Protein AF-A0A8T3B1R6-F1 (afdb_monomer)

Sequence (107 aa):
MAEWFVGPIMEKIISACSDYLEEQVGWPTGMKEELERLRKNLPKIQAVVSFASQEKFSNQNTALNRWIWQLRDAIDEADDLLDELEYIKLKQQLPKNTEETKVCSAT

Radius of gyration: 21.42 Å; Cα contacts (8 Å, |Δi|>4): 34; chains: 1; bounding box: 53×50×56 Å

Structure (mmCIF, N/CA/C/O backbone):
data_AF-A0A8T3B1R6-F1
#
_entry.id   AF-A0A8T3B1R6-F1
#
loop_
_atom_site.group_PDB
_atom_site.id
_atom_site.type_symbol
_atom_site.label_atom_id
_atom_site.label_alt_id
_atom_site.label_comp_id
_atom_site.label_asym_id
_atom_site.label_entity_id
_atom_site.label_seq_id
_atom_site.pdbx_PDB_ins_code
_atom_site.Cartn_x
_atom_site.Cartn_y
_atom_site.Cartn_z
_atom_site.occupancy
_atom_site.B_iso_or_equiv
_atom_site.auth_seq_id
_atom_site.auth_comp_id
_atom_site.auth_asym_id
_atom_site.auth_atom_id
_atom_site.pdbx_PDB_model_num
ATOM 1 N N . MET A 1 1 ? 15.810 7.094 -5.019 1.00 48.03 1 MET A N 1
ATOM 2 C CA . MET A 1 1 ? 15.584 7.772 -3.716 1.00 48.03 1 MET A CA 1
ATOM 3 C C . MET A 1 1 ? 14.130 7.629 -3.211 1.00 48.03 1 MET A C 1
ATOM 5 O O . MET A 1 1 ? 13.695 8.453 -2.423 1.00 48.03 1 MET A O 1
ATOM 9 N N . ALA A 1 2 ? 13.373 6.594 -3.610 1.00 50.84 2 ALA A N 1
ATOM 10 C CA . ALA A 1 2 ? 11.946 6.455 -3.259 1.00 50.84 2 ALA A CA 1
ATOM 11 C C . ALA A 1 2 ? 11.510 4.990 -3.013 1.00 50.84 2 ALA A C 1
ATOM 13 O O . ALA A 1 2 ? 10.330 4.674 -3.067 1.00 50.84 2 ALA A O 1
ATOM 14 N N . GLU A 1 3 ? 12.456 4.084 -2.754 1.00 53.56 3 GLU A N 1
ATOM 15 C CA . GLU A 1 3 ? 12.186 2.637 -2.674 1.00 53.56 3 GLU A CA 1
ATOM 16 C C . GLU A 1 3 ? 11.712 2.156 -1.299 1.00 53.56 3 GLU A C 1
ATOM 18 O O . GLU A 1 3 ? 11.049 1.129 -1.212 1.00 53.56 3 GLU A O 1
ATOM 23 N N . TRP A 1 4 ? 12.045 2.866 -0.218 1.00 64.19 4 TRP A N 1
ATOM 24 C CA . TRP A 1 4 ? 11.905 2.300 1.129 1.00 64.19 4 TRP A CA 1
ATOM 25 C C . TRP A 1 4 ? 10.503 2.443 1.742 1.00 64.19 4 TRP A C 1
ATOM 27 O O . TRP A 1 4 ? 10.181 1.705 2.667 1.00 64.19 4 TRP A O 1
ATOM 37 N N . PHE A 1 5 ? 9.671 3.364 1.240 1.00 67.62 5 PHE A N 1
ATOM 38 C CA . PHE A 1 5 ? 8.432 3.753 1.927 1.00 67.62 5 PHE A CA 1
ATOM 39 C C . PHE A 1 5 ? 7.186 2.987 1.448 1.00 67.62 5 PHE A C 1
ATOM 41 O O . PHE A 1 5 ? 6.298 2.714 2.251 1.00 67.62 5 PHE A O 1
ATOM 48 N N . VAL A 1 6 ? 7.131 2.577 0.171 1.00 77.00 6 VAL A N 1
ATOM 49 C CA . VAL A 1 6 ? 5.923 1.969 -0.425 1.00 77.00 6 VAL A CA 1
ATOM 50 C C . VAL A 1 6 ? 5.530 0.665 0.266 1.00 77.00 6 VAL A C 1
ATOM 52 O O . VAL A 1 6 ? 4.352 0.449 0.517 1.00 77.00 6 VAL A O 1
ATOM 55 N N . GLY A 1 7 ? 6.494 -0.205 0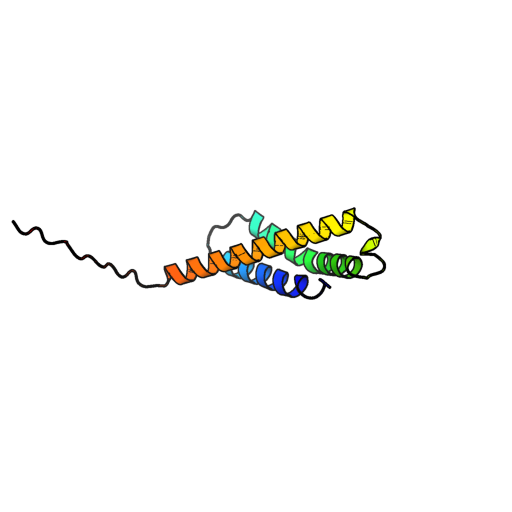.582 1.00 83.75 7 GLY A N 1
ATOM 56 C CA . GLY A 1 7 ? 6.205 -1.484 1.238 1.00 83.75 7 GLY A CA 1
ATOM 57 C C . GLY A 1 7 ? 5.572 -1.300 2.622 1.00 83.75 7 GLY A C 1
ATOM 58 O O . GLY A 1 7 ? 4.414 -1.672 2.793 1.00 83.75 7 GLY A O 1
ATOM 59 N N . PRO A 1 8 ? 6.286 -0.681 3.580 1.00 88.50 8 PRO A N 1
ATOM 60 C CA . PRO A 1 8 ? 5.784 -0.502 4.940 1.00 88.50 8 PRO A CA 1
ATOM 61 C C . PRO A 1 8 ? 4.466 0.279 5.030 1.00 88.50 8 PRO A C 1
ATOM 63 O O . PRO A 1 8 ? 3.588 -0.105 5.799 1.00 88.50 8 PRO A O 1
ATOM 66 N N . ILE A 1 9 ? 4.292 1.346 4.239 1.00 87.75 9 ILE A N 1
ATOM 67 C CA . ILE A 1 9 ? 3.074 2.173 4.308 1.00 87.75 9 ILE A CA 1
ATOM 68 C C . ILE A 1 9 ? 1.876 1.436 3.705 1.00 87.75 9 ILE A C 1
ATOM 70 O O . ILE A 1 9 ? 0.806 1.410 4.305 1.00 87.75 9 ILE A O 1
ATOM 74 N N . MET A 1 10 ? 2.048 0.749 2.573 1.00 90.56 10 MET A N 1
ATOM 75 C CA . MET A 1 10 ? 0.969 -0.070 2.008 1.00 90.56 10 MET A CA 1
ATOM 76 C C . MET A 1 10 ? 0.560 -1.206 2.950 1.00 90.56 10 MET A C 1
ATOM 78 O O . MET A 1 10 ? -0.621 -1.533 3.037 1.00 90.56 10 MET A O 1
ATOM 82 N N . GLU A 1 11 ? 1.511 -1.806 3.670 1.00 91.50 11 GLU A N 1
ATOM 83 C CA . GLU A 1 11 ? 1.209 -2.811 4.693 1.00 91.50 11 GLU A CA 1
ATOM 84 C C . GLU A 1 11 ? 0.434 -2.213 5.876 1.00 91.50 11 GLU A C 1
ATOM 86 O O . GLU A 1 11 ? -0.558 -2.816 6.293 1.00 91.50 11 GLU A O 1
ATOM 91 N N . LYS A 1 12 ? 0.816 -1.017 6.361 1.00 91.06 12 LYS A N 1
ATOM 92 C CA . LYS A 1 12 ? 0.062 -0.258 7.381 1.00 91.06 12 LYS A CA 1
ATOM 93 C C . LYS A 1 12 ? -1.383 -0.037 6.927 1.00 91.06 12 LYS A C 1
ATOM 95 O O . LYS A 1 12 ? -2.304 -0.412 7.649 1.00 91.06 12 LYS A O 1
ATOM 100 N N . ILE A 1 13 ? -1.577 0.498 5.718 1.00 90.69 13 ILE A N 1
ATOM 101 C CA . ILE A 1 13 ? -2.903 0.765 5.140 1.00 90.69 13 ILE A CA 1
ATOM 102 C C . ILE A 1 13 ? -3.719 -0.528 5.051 1.00 90.69 13 ILE A C 1
ATOM 104 O O . ILE A 1 13 ? -4.857 -0.575 5.514 1.00 90.69 13 ILE A O 1
ATOM 108 N N . ILE A 1 14 ? -3.142 -1.606 4.506 1.00 92.25 14 ILE A N 1
ATOM 109 C CA . ILE A 1 14 ? -3.855 -2.882 4.362 1.00 92.25 14 ILE A CA 1
ATOM 110 C C . ILE A 1 14 ? -4.272 -3.440 5.724 1.00 92.25 14 ILE A C 1
ATOM 112 O O . ILE A 1 14 ? -5.402 -3.913 5.865 1.00 92.25 14 ILE A O 1
ATOM 116 N N . SER A 1 15 ? -3.376 -3.399 6.713 1.00 91.19 15 SER A N 1
ATOM 117 C CA . SER A 1 15 ? -3.667 -3.884 8.063 1.00 91.19 15 SER A CA 1
ATOM 118 C C . SER A 1 15 ? -4.797 -3.081 8.690 1.00 91.19 15 SER A C 1
ATOM 120 O O . SER A 1 15 ? -5.802 -3.656 9.090 1.00 91.19 15 SER A O 1
ATOM 122 N N . ALA A 1 16 ? -4.687 -1.755 8.689 1.00 88.31 16 ALA A N 1
ATOM 123 C CA . ALA A 1 16 ? -5.669 -0.910 9.342 1.00 88.31 16 ALA A CA 1
ATOM 124 C C . ALA A 1 16 ? -7.046 -0.965 8.664 1.00 88.31 16 ALA A C 1
ATOM 126 O O . ALA A 1 16 ? -8.072 -1.006 9.342 1.00 88.31 16 ALA A O 1
ATOM 127 N N . CYS A 1 17 ? -7.094 -1.042 7.329 1.00 87.06 17 CYS A N 1
ATOM 128 C CA . CYS A 1 17 ? -8.346 -1.289 6.618 1.00 87.06 17 CYS A CA 1
ATOM 129 C C . CYS A 1 17 ? -8.932 -2.667 6.956 1.00 87.06 17 CYS A C 1
ATOM 131 O O . CYS A 1 17 ? -10.151 -2.786 7.056 1.00 87.06 17 CYS A O 1
ATOM 133 N N . SER A 1 18 ? -8.098 -3.698 7.139 1.00 88.25 18 SER A N 1
ATOM 134 C CA . SER A 1 18 ? -8.565 -5.032 7.547 1.00 88.25 18 SER A CA 1
ATOM 135 C C . SER A 1 18 ? -9.201 -4.973 8.935 1.00 88.25 18 SER A C 1
ATOM 137 O O . SER A 1 18 ? -10.349 -5.385 9.088 1.00 88.25 18 SER A O 1
ATOM 139 N N . ASP A 1 19 ? -8.508 -4.371 9.903 1.00 85.94 19 ASP A N 1
ATOM 140 C CA . ASP A 1 19 ? -8.986 -4.217 11.281 1.00 85.94 19 ASP A CA 1
ATOM 141 C C . ASP A 1 19 ? -10.312 -3.442 11.318 1.00 85.94 19 ASP A C 1
ATOM 143 O O . ASP A 1 19 ? -11.285 -3.857 11.950 1.00 85.94 19 ASP A O 1
ATOM 147 N N . TYR A 1 20 ? -10.400 -2.348 10.557 1.00 80.31 20 TYR A N 1
ATOM 148 C CA . TYR A 1 20 ? -11.618 -1.547 10.460 1.00 80.31 20 TYR A CA 1
ATOM 149 C C . TYR A 1 20 ? -12.798 -2.325 9.846 1.00 80.31 20 TYR A C 1
ATOM 151 O O . TYR A 1 20 ? -13.939 -2.195 10.296 1.00 80.31 20 TYR A O 1
ATOM 159 N N . LEU A 1 21 ? -12.540 -3.156 8.830 1.00 83.00 21 LEU A N 1
ATOM 160 C CA . LEU A 1 21 ? -13.552 -4.006 8.189 1.00 83.00 21 LEU A CA 1
ATOM 161 C C . LEU A 1 21 ? -14.016 -5.173 9.068 1.00 83.00 21 LEU A C 1
ATOM 163 O O . LEU A 1 21 ? -15.114 -5.696 8.845 1.00 83.00 21 LEU A O 1
ATOM 167 N N . GLU A 1 22 ? -13.186 -5.616 10.010 1.00 80.19 22 GLU A N 1
ATOM 168 C CA . GLU A 1 22 ? -13.539 -6.632 11.003 1.00 80.19 22 GLU A CA 1
ATOM 169 C C . GLU A 1 22 ? -14.367 -6.039 12.150 1.00 80.19 22 GLU A C 1
ATOM 171 O O . GLU A 1 22 ? -15.333 -6.664 12.591 1.00 80.19 22 GLU A O 1
ATOM 176 N N . GLU A 1 23 ? -14.050 -4.818 12.587 1.00 75.62 23 GLU A N 1
ATOM 177 C CA . GLU A 1 23 ? -14.765 -4.126 13.667 1.00 75.62 23 GLU A CA 1
ATOM 178 C C . GLU A 1 23 ? -16.179 -3.659 13.271 1.00 75.62 23 GLU A C 1
ATOM 180 O O . GLU A 1 23 ? -17.053 -3.546 14.134 1.00 75.62 23 GLU A O 1
ATOM 185 N N . GLN A 1 24 ? -16.434 -3.386 11.985 1.00 66.88 24 GLN A N 1
ATOM 186 C CA . GLN A 1 24 ? -17.694 -2.794 11.522 1.00 66.88 24 GLN A CA 1
ATOM 187 C C . GLN A 1 24 ? -18.613 -3.805 10.820 1.00 66.88 24 GLN A C 1
ATOM 189 O O . GLN A 1 24 ? -18.370 -4.259 9.698 1.00 66.88 24 GLN A O 1
ATOM 194 N N . VAL A 1 25 ? -19.752 -4.107 11.449 1.00 57.06 25 VAL A N 1
ATOM 195 C CA . VAL A 1 25 ? -20.816 -4.928 10.850 1.00 57.06 25 VAL A CA 1
ATOM 196 C C . VAL A 1 25 ? -21.544 -4.108 9.777 1.00 57.06 25 VAL A C 1
ATOM 198 O O . VAL A 1 25 ? -22.253 -3.160 10.101 1.00 57.06 25 VAL A O 1
ATOM 201 N N . GLY A 1 26 ? -21.413 -4.488 8.500 1.00 66.38 26 GLY A N 1
ATOM 202 C CA . GLY A 1 26 ? -22.260 -3.954 7.418 1.00 66.38 26 GLY A CA 1
ATOM 203 C C . GLY A 1 26 ? -21.550 -3.272 6.247 1.00 66.38 26 GLY A C 1
ATOM 204 O O . GLY A 1 26 ? -22.217 -2.638 5.432 1.00 66.38 26 GLY A O 1
ATOM 205 N N . TRP A 1 27 ? -20.228 -3.394 6.125 1.00 70.06 27 TRP A N 1
ATOM 206 C CA . TRP A 1 27 ? -19.518 -2.841 4.970 1.00 70.06 27 TRP A CA 1
ATOM 207 C C . TRP A 1 27 ? -19.835 -3.563 3.647 1.00 70.06 27 TRP A C 1
ATOM 209 O O . TRP A 1 27 ? -20.067 -4.778 3.657 1.00 70.06 27 TRP A O 1
ATOM 219 N N . PRO A 1 28 ? -19.810 -2.855 2.497 1.00 78.38 28 PRO A N 1
ATOM 220 C CA . PRO A 1 28 ? -20.049 -3.473 1.198 1.00 78.38 28 PRO A CA 1
ATOM 221 C C . PRO A 1 28 ? -19.017 -4.568 0.909 1.00 78.38 28 PRO A C 1
ATOM 223 O O . PRO A 1 28 ? -17.813 -4.326 0.998 1.00 78.38 28 PRO A O 1
ATOM 226 N N . THR A 1 29 ? -19.473 -5.754 0.491 1.00 79.69 29 THR A N 1
ATOM 227 C CA . THR A 1 29 ? -18.603 -6.884 0.103 1.00 79.69 29 THR A CA 1
ATOM 228 C C . THR A 1 29 ? -17.510 -6.469 -0.884 1.00 79.69 29 THR A C 1
ATOM 230 O O . THR A 1 29 ? -16.370 -6.907 -0.752 1.00 79.69 29 THR A O 1
ATOM 233 N N . GLY A 1 30 ? -17.824 -5.548 -1.803 1.00 85.56 30 GLY A N 1
ATOM 234 C CA . GLY A 1 30 ? -16.865 -5.040 -2.783 1.00 85.56 30 GLY A CA 1
ATOM 235 C C . GLY A 1 30 ? -15.613 -4.419 -2.160 1.00 85.56 30 GLY A C 1
ATOM 236 O O . GLY A 1 30 ? -14.529 -4.564 -2.703 1.00 85.56 30 GLY A O 1
ATOM 237 N N . MET A 1 31 ? -15.701 -3.800 -0.982 1.00 84.38 31 MET A N 1
ATOM 238 C CA . MET A 1 31 ? -14.528 -3.175 -0.358 1.00 84.38 31 MET A CA 1
ATOM 239 C C . MET A 1 31 ? -13.584 -4.210 0.270 1.00 84.38 31 MET A C 1
ATOM 241 O O . MET A 1 31 ? -12.368 -4.034 0.225 1.00 84.38 31 MET A O 1
ATOM 245 N N . LYS A 1 32 ? -14.118 -5.338 0.762 1.00 85.19 32 LYS A N 1
ATOM 246 C CA . LYS A 1 32 ? -13.303 -6.494 1.178 1.00 85.19 32 LYS A CA 1
ATOM 247 C C . LYS A 1 32 ? -12.579 -7.113 -0.017 1.00 85.19 32 LYS A C 1
ATOM 249 O O . LYS A 1 32 ? -11.397 -7.430 0.068 1.00 85.19 32 LYS A O 1
ATOM 254 N N . GLU A 1 33 ? -13.275 -7.254 -1.143 1.00 90.62 33 GLU A N 1
ATOM 255 C CA . GLU A 1 33 ? -12.690 -7.772 -2.384 1.00 90.62 33 GLU A CA 1
ATOM 256 C C . GLU A 1 33 ? -11.572 -6.867 -2.916 1.00 90.62 33 GLU A C 1
ATOM 258 O O . GLU A 1 33 ? -10.522 -7.363 -3.331 1.00 90.62 33 GLU A O 1
ATOM 263 N N . GLU A 1 34 ? -11.768 -5.548 -2.862 1.00 91.81 34 GLU A N 1
ATOM 264 C CA . GLU A 1 34 ? -10.762 -4.565 -3.265 1.00 91.81 34 GLU A CA 1
ATOM 265 C C . GLU A 1 34 ? -9.521 -4.592 -2.367 1.00 91.81 34 GLU A C 1
ATOM 267 O O . GLU A 1 34 ? -8.397 -4.602 -2.876 1.00 91.81 34 GLU A O 1
ATOM 272 N N . LEU A 1 35 ? -9.702 -4.701 -1.048 1.00 91.00 35 LEU A N 1
ATOM 273 C CA . LEU A 1 35 ? -8.589 -4.829 -0.108 1.00 91.00 35 LEU A CA 1
ATOM 274 C C . LEU A 1 35 ? -7.778 -6.113 -0.351 1.00 91.00 35 LEU A C 1
ATOM 276 O O . LEU A 1 35 ? -6.548 -6.085 -0.421 1.00 91.00 35 LEU A O 1
ATOM 280 N N . GLU A 1 36 ? -8.458 -7.236 -0.576 1.00 91.88 36 GLU A N 1
ATOM 281 C CA . GLU A 1 36 ? -7.809 -8.501 -0.930 1.00 91.88 36 GLU A CA 1
ATOM 282 C C . GLU A 1 36 ? -7.089 -8.431 -2.281 1.00 91.88 36 GLU A C 1
ATOM 284 O O . GLU A 1 36 ? -6.008 -9.002 -2.468 1.00 91.88 36 GLU A O 1
ATOM 289 N N . ARG A 1 37 ? -7.659 -7.707 -3.248 1.00 94.94 37 ARG A N 1
ATOM 290 C CA . ARG A 1 37 ? -7.018 -7.458 -4.540 1.00 94.94 37 ARG A CA 1
ATOM 291 C C . ARG A 1 37 ? -5.752 -6.623 -4.376 1.00 94.94 37 ARG A C 1
ATOM 293 O O . ARG A 1 37 ? -4.751 -6.932 -5.029 1.00 94.94 37 ARG A O 1
ATOM 300 N N . LEU A 1 38 ? -5.770 -5.609 -3.514 1.00 93.00 38 LEU A N 1
ATOM 301 C CA . LEU A 1 38 ? -4.596 -4.802 -3.189 1.00 93.00 38 LEU A CA 1
ATOM 302 C C . LEU A 1 38 ? -3.504 -5.669 -2.551 1.00 93.00 38 LEU A C 1
ATOM 304 O O . LEU A 1 38 ? -2.378 -5.696 -3.050 1.00 93.00 38 LEU A O 1
ATOM 308 N N . ARG A 1 39 ? -3.860 -6.477 -1.545 1.00 93.44 39 ARG A N 1
ATOM 309 C CA . ARG A 1 39 ? -2.944 -7.403 -0.860 1.00 93.44 39 ARG A CA 1
ATOM 310 C C . ARG A 1 39 ? -2.267 -8.382 -1.817 1.00 93.44 39 ARG A C 1
ATOM 312 O O . ARG A 1 39 ? -1.052 -8.556 -1.774 1.00 93.44 39 ARG A O 1
ATOM 319 N N . LYS A 1 40 ? -3.027 -8.977 -2.742 1.00 95.50 40 LYS A N 1
ATOM 320 C CA . LYS A 1 40 ? -2.492 -9.898 -3.766 1.00 95.50 40 LYS A CA 1
ATOM 321 C C . LYS A 1 40 ? -1.558 -9.215 -4.763 1.00 95.50 40 LYS A C 1
ATOM 323 O O . LYS A 1 40 ? -0.675 -9.867 -5.320 1.00 95.50 40 LYS A O 1
ATOM 328 N N . ASN A 1 41 ? -1.771 -7.931 -5.039 1.00 94.50 41 ASN A N 1
ATOM 329 C CA . ASN A 1 41 ? -0.972 -7.182 -6.005 1.00 94.50 41 ASN A CA 1
ATOM 330 C C . ASN A 1 41 ? 0.201 -6.426 -5.372 1.00 94.50 41 ASN A C 1
ATOM 332 O O . ASN A 1 41 ? 1.093 -6.021 -6.116 1.00 94.50 41 ASN A O 1
ATOM 336 N N . LEU A 1 42 ? 0.265 -6.304 -4.044 1.00 92.38 42 LEU A N 1
ATOM 337 C CA . LEU A 1 42 ? 1.353 -5.623 -3.343 1.00 92.38 42 LEU A CA 1
ATOM 338 C C . LEU A 1 42 ? 2.756 -6.111 -3.764 1.00 92.38 42 LEU A C 1
ATOM 340 O O . LEU A 1 42 ? 3.568 -5.257 -4.122 1.00 92.38 42 LEU A O 1
ATOM 344 N N . PRO A 1 43 ? 3.050 -7.426 -3.876 1.00 91.88 43 PRO A N 1
ATOM 345 C CA . PRO A 1 43 ? 4.367 -7.877 -4.339 1.00 91.88 43 PRO A CA 1
ATOM 346 C C . PRO A 1 43 ? 4.697 -7.421 -5.767 1.00 91.88 43 PRO A C 1
ATOM 348 O O . PRO A 1 43 ? 5.849 -7.144 -6.096 1.00 91.88 43 PRO A O 1
ATOM 351 N N . LYS A 1 44 ? 3.682 -7.311 -6.636 1.00 93.12 44 LYS A N 1
ATOM 352 C CA . LYS A 1 44 ? 3.862 -6.816 -8.009 1.00 93.12 44 LYS A CA 1
ATOM 353 C C . LYS A 1 44 ? 4.131 -5.316 -8.016 1.00 93.12 44 LYS A C 1
ATOM 355 O O 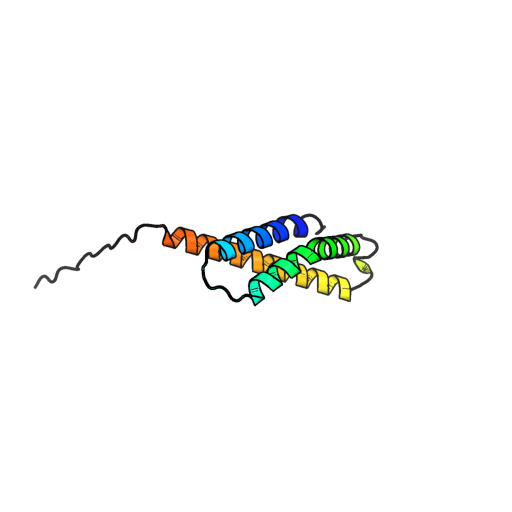. LYS A 1 44 ? 4.989 -4.863 -8.763 1.00 93.12 44 LYS A O 1
ATOM 360 N N . ILE A 1 45 ? 3.414 -4.562 -7.183 1.00 90.94 45 ILE A N 1
ATOM 361 C CA . ILE A 1 45 ? 3.608 -3.119 -7.019 1.00 90.94 45 ILE A CA 1
ATOM 362 C C . ILE A 1 45 ? 5.031 -2.846 -6.527 1.00 90.94 45 ILE A C 1
ATOM 364 O O . ILE A 1 45 ? 5.744 -2.065 -7.152 1.00 90.94 45 ILE A O 1
ATOM 368 N N . GLN A 1 46 ? 5.479 -3.558 -5.489 1.00 89.94 46 GLN A N 1
ATOM 369 C CA . GLN A 1 46 ? 6.849 -3.474 -4.978 1.00 89.94 46 GLN A CA 1
ATOM 370 C C . GLN A 1 46 ? 7.876 -3.769 -6.079 1.00 89.94 46 GLN A C 1
ATOM 372 O O . GLN A 1 46 ? 8.788 -2.975 -6.290 1.00 89.94 46 GLN A O 1
ATOM 377 N N . ALA A 1 47 ? 7.688 -4.845 -6.851 1.00 90.19 47 ALA A N 1
ATOM 378 C CA . ALA A 1 47 ? 8.592 -5.188 -7.948 1.00 90.19 47 ALA A CA 1
ATOM 379 C C . ALA A 1 47 ? 8.675 -4.091 -9.027 1.00 90.19 47 ALA A C 1
ATOM 381 O O . ALA A 1 47 ? 9.768 -3.776 -9.500 1.00 90.19 47 ALA A O 1
ATOM 382 N N . VAL A 1 48 ? 7.543 -3.486 -9.408 1.00 89.25 48 VAL A N 1
ATOM 383 C CA . VAL A 1 48 ? 7.508 -2.399 -10.403 1.00 89.25 48 VAL A CA 1
ATOM 384 C C . VAL A 1 48 ? 8.168 -1.130 -9.862 1.00 89.25 48 VAL A C 1
ATOM 386 O O . VAL A 1 48 ? 8.945 -0.505 -10.582 1.00 89.25 48 VAL A O 1
ATOM 389 N N . VAL A 1 49 ? 7.910 -0.763 -8.605 1.00 87.88 49 VAL A N 1
ATOM 390 C CA . VAL A 1 49 ? 8.535 0.403 -7.958 1.00 87.88 49 VAL A CA 1
ATOM 391 C C . VAL A 1 49 ? 10.048 0.221 -7.841 1.00 87.88 49 VAL A C 1
ATOM 393 O O . VAL A 1 49 ? 10.796 1.143 -8.174 1.00 87.88 49 VAL A O 1
ATOM 396 N N . SER A 1 50 ? 10.512 -0.969 -7.445 1.00 86.81 50 SER A N 1
ATOM 397 C CA . SER A 1 50 ? 11.942 -1.284 -7.388 1.00 86.81 50 SER A CA 1
ATOM 398 C C . SER A 1 50 ? 12.590 -1.249 -8.770 1.00 86.81 50 SER A C 1
ATOM 400 O O . SER A 1 50 ? 13.676 -0.708 -8.954 1.00 86.81 50 SER A O 1
ATOM 402 N N . PHE A 1 51 ? 11.913 -1.778 -9.789 1.00 85.88 51 PHE A N 1
ATOM 403 C CA . PHE A 1 51 ? 12.401 -1.689 -11.163 1.00 85.88 51 PHE A CA 1
ATOM 404 C C . PHE A 1 51 ? 12.512 -0.232 -11.644 1.00 85.88 51 PHE A C 1
ATOM 406 O O . PHE A 1 51 ? 13.534 0.153 -12.210 1.00 85.88 51 PHE A O 1
ATOM 413 N N . ALA A 1 52 ? 11.491 0.589 -11.387 1.00 84.19 52 ALA A N 1
ATOM 414 C CA . ALA A 1 52 ? 11.449 1.991 -11.805 1.00 84.19 52 ALA A CA 1
ATOM 415 C C . ALA A 1 52 ? 12.464 2.882 -11.065 1.00 84.19 52 ALA A C 1
ATOM 417 O O . ALA A 1 52 ? 12.911 3.893 -11.605 1.00 84.19 52 ALA A O 1
ATOM 418 N N . SER 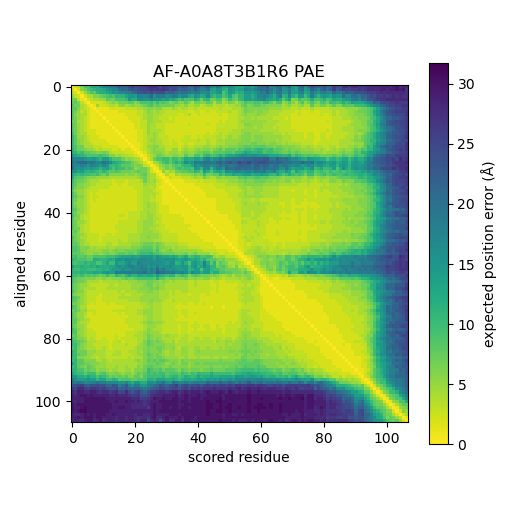A 1 53 ? 12.842 2.507 -9.842 1.00 79.44 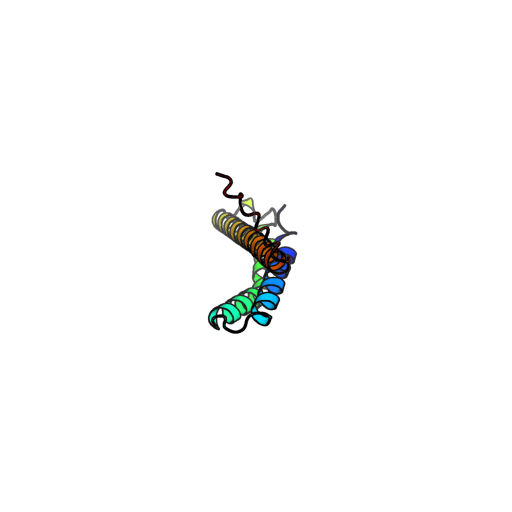53 SER A N 1
ATOM 419 C CA . SER A 1 53 ? 13.769 3.272 -9.000 1.00 79.44 53 SER A CA 1
ATOM 420 C C . SER A 1 53 ? 15.242 3.068 -9.353 1.00 79.44 53 SER A C 1
ATOM 422 O O . SER A 1 53 ? 16.082 3.874 -8.947 1.00 79.44 53 SER A O 1
ATOM 424 N N . GLN A 1 54 ? 15.565 2.037 -10.138 1.00 82.50 54 GLN A N 1
ATOM 425 C CA . GLN A 1 54 ? 16.909 1.836 -10.670 1.00 82.50 54 GLN A CA 1
ATOM 426 C C . GLN A 1 54 ? 17.293 3.006 -11.588 1.00 82.50 54 GLN A C 1
ATOM 428 O O . GLN A 1 54 ? 16.573 3.326 -12.535 1.00 82.50 54 GLN A O 1
ATOM 433 N N . GLU A 1 55 ? 18.465 3.610 -11.356 1.00 71.69 55 GLU A N 1
ATOM 434 C CA . GLU A 1 55 ? 18.928 4.818 -12.072 1.00 71.69 55 GLU A CA 1
ATOM 435 C C . GLU A 1 55 ? 18.916 4.682 -13.598 1.00 71.69 55 GLU A C 1
ATOM 437 O O . GLU A 1 55 ? 18.676 5.648 -14.323 1.00 71.69 55 GLU A O 1
ATOM 442 N N . LYS A 1 56 ? 19.146 3.465 -14.100 1.00 73.06 56 LYS A N 1
ATOM 443 C CA . LYS A 1 56 ? 19.104 3.174 -15.534 1.00 73.06 56 LYS A CA 1
ATOM 444 C C . LYS A 1 56 ? 17.717 3.423 -16.131 1.00 73.06 56 LYS A C 1
ATOM 446 O O . LYS A 1 56 ? 17.635 3.843 -17.279 1.00 73.06 56 LYS A O 1
ATOM 451 N N . PHE A 1 57 ? 16.649 3.169 -15.379 1.00 68.88 57 PHE A N 1
ATOM 452 C CA . PHE A 1 57 ? 15.267 3.228 -15.860 1.00 68.88 57 PHE A CA 1
ATOM 453 C C . PHE A 1 57 ? 14.536 4.500 -15.426 1.00 68.88 57 PHE A C 1
ATOM 455 O O . PHE A 1 57 ? 13.657 4.963 -16.159 1.00 68.88 57 PHE A O 1
ATOM 462 N N . SER A 1 58 ? 14.954 5.118 -14.318 1.00 68.25 58 SER A N 1
ATOM 463 C CA . SER A 1 58 ? 14.335 6.334 -13.777 1.00 68.25 58 SER A CA 1
ATOM 464 C C . SER A 1 58 ? 14.374 7.529 -14.735 1.00 68.25 58 SER A C 1
ATOM 466 O O . SER A 1 58 ? 13.533 8.409 -14.637 1.00 68.25 58 SER A O 1
ATOM 468 N N . ASN A 1 59 ? 15.294 7.571 -15.702 1.00 70.88 59 ASN A N 1
ATOM 469 C CA . ASN A 1 59 ? 15.383 8.668 -16.677 1.00 70.88 59 ASN A CA 1
ATOM 470 C C . ASN A 1 59 ? 14.919 8.283 -18.091 1.00 70.88 59 ASN A C 1
ATOM 472 O O . ASN A 1 59 ? 14.867 9.136 -18.974 1.00 70.88 59 ASN A O 1
ATOM 476 N N . GLN A 1 60 ? 14.587 7.011 -18.326 1.00 76.31 60 GLN A N 1
ATOM 477 C CA . GLN A 1 60 ? 14.296 6.498 -19.669 1.00 76.31 60 GLN A CA 1
ATOM 478 C C . GLN A 1 60 ? 12.804 6.474 -20.002 1.00 76.31 60 GLN A C 1
ATOM 480 O O . GLN A 1 60 ? 12.445 6.535 -21.176 1.00 76.31 60 GLN A O 1
ATOM 485 N N . ASN A 1 61 ? 11.927 6.382 -18.996 1.00 83.19 61 ASN A N 1
ATOM 486 C CA . ASN A 1 61 ? 10.495 6.211 -19.223 1.00 83.19 61 ASN A CA 1
ATOM 487 C C . ASN A 1 61 ? 9.653 7.219 -18.429 1.00 83.19 61 ASN A C 1
ATOM 489 O O . ASN A 1 61 ? 9.228 6.970 -17.302 1.00 83.19 61 ASN A O 1
ATOM 493 N N . THR A 1 62 ? 9.352 8.353 -19.065 1.00 86.25 62 THR A N 1
ATOM 494 C CA . THR A 1 62 ? 8.520 9.422 -18.491 1.00 86.25 62 THR A CA 1
ATOM 495 C C . THR A 1 62 ? 7.113 8.949 -18.112 1.00 86.25 62 THR A C 1
ATOM 497 O O . THR A 1 62 ? 6.563 9.424 -17.119 1.00 86.25 62 THR A O 1
ATOM 500 N N . ALA A 1 63 ? 6.525 8.017 -18.870 1.00 89.56 63 ALA A N 1
ATOM 501 C CA . ALA A 1 63 ? 5.191 7.495 -18.579 1.00 89.56 63 ALA A CA 1
ATOM 502 C C . ALA A 1 63 ? 5.193 6.624 -17.315 1.00 89.56 63 ALA A C 1
ATOM 504 O O . ALA A 1 63 ? 4.336 6.803 -16.451 1.00 89.56 63 ALA A O 1
A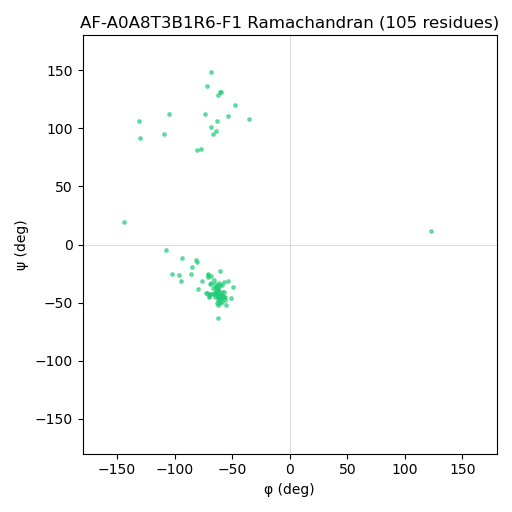TOM 505 N N . LEU A 1 64 ? 6.192 5.745 -17.176 1.00 87.94 64 LEU A N 1
ATOM 506 C CA . LEU A 1 64 ? 6.391 4.949 -15.965 1.00 87.94 64 LEU A CA 1
ATOM 507 C C . LEU A 1 64 ? 6.619 5.853 -14.752 1.00 87.94 64 LEU A C 1
ATOM 509 O O . LEU A 1 64 ? 5.957 5.678 -13.738 1.00 87.94 64 LEU A O 1
ATOM 513 N N . ASN A 1 65 ? 7.478 6.868 -14.871 1.00 85.38 65 ASN A N 1
ATOM 514 C CA . ASN A 1 65 ? 7.719 7.811 -13.777 1.00 85.38 65 ASN A CA 1
ATOM 515 C C . ASN A 1 65 ? 6.446 8.531 -13.338 1.00 85.38 65 ASN A C 1
ATOM 517 O O . ASN A 1 65 ? 6.183 8.626 -12.145 1.00 85.38 65 ASN A O 1
ATOM 521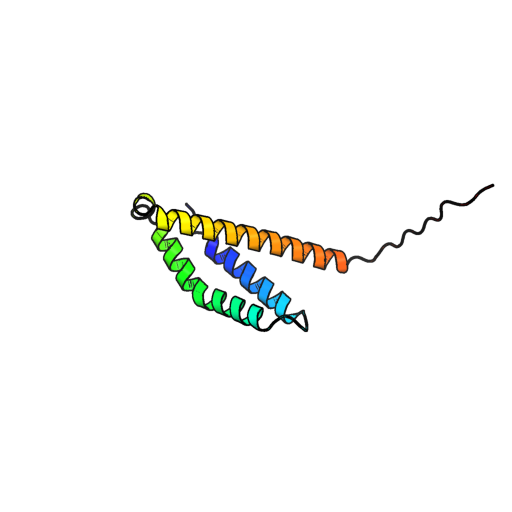 N N . ARG A 1 66 ? 5.643 9.027 -14.289 1.00 89.62 66 ARG A N 1
ATOM 522 C CA . ARG A 1 66 ? 4.361 9.668 -13.974 1.00 89.62 66 ARG A CA 1
ATOM 523 C C . ARG A 1 66 ? 3.438 8.713 -13.221 1.00 89.62 66 ARG A C 1
ATOM 525 O O . ARG A 1 66 ? 2.829 9.126 -12.245 1.00 89.62 66 ARG A O 1
ATOM 532 N N . TRP A 1 67 ? 3.363 7.456 -13.648 1.00 91.75 67 TRP A N 1
ATOM 533 C CA . TRP A 1 67 ? 2.555 6.448 -12.967 1.00 91.75 67 TRP A CA 1
ATOM 534 C C . TRP A 1 67 ? 3.054 6.164 -11.541 1.00 91.75 67 TRP A C 1
ATOM 536 O O . TRP A 1 67 ? 2.246 6.077 -10.623 1.00 91.75 67 TRP A O 1
ATOM 546 N N . ILE A 1 68 ? 4.373 6.095 -11.327 1.00 88.94 68 ILE A N 1
ATOM 547 C CA . ILE A 1 68 ? 4.963 5.928 -9.987 1.00 88.94 68 ILE A CA 1
ATOM 548 C C . ILE A 1 68 ? 4.649 7.125 -9.079 1.00 88.94 68 ILE A C 1
ATOM 550 O O . ILE A 1 68 ? 4.344 6.930 -7.906 1.00 88.94 68 ILE A O 1
ATOM 554 N N . TRP A 1 69 ? 4.674 8.350 -9.612 1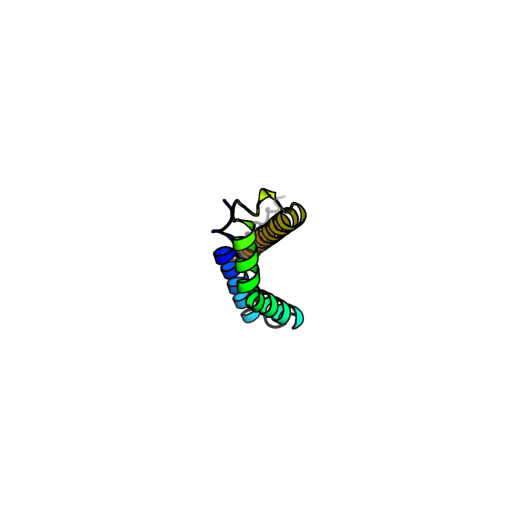.00 89.56 69 TRP A N 1
ATOM 555 C CA . TRP A 1 69 ? 4.252 9.541 -8.867 1.00 89.56 69 TRP A CA 1
ATOM 556 C C . TRP A 1 69 ? 2.779 9.477 -8.465 1.00 89.56 69 TRP A C 1
ATOM 558 O O . TRP A 1 69 ? 2.467 9.679 -7.302 1.00 89.56 69 TRP A O 1
ATOM 568 N N . GLN A 1 70 ? 1.892 9.097 -9.386 1.00 92.88 70 GLN A N 1
ATOM 569 C CA . GLN A 1 70 ? 0.468 8.933 -9.076 1.00 92.88 70 GLN A CA 1
ATOM 570 C C . GLN A 1 70 ? 0.218 7.843 -8.030 1.00 92.88 70 GLN A C 1
ATOM 572 O O . GLN A 1 70 ? -0.652 7.993 -7.179 1.00 92.88 70 GLN A O 1
ATOM 577 N N . LEU A 1 71 ? 0.976 6.745 -8.089 1.00 91.88 71 LEU A N 1
ATOM 578 C CA . LEU A 1 71 ? 0.908 5.695 -7.078 1.00 91.88 71 LEU A CA 1
ATOM 579 C C . LEU A 1 71 ? 1.309 6.233 -5.703 1.00 91.88 71 LEU A C 1
ATOM 581 O O . LEU A 1 71 ? 0.645 5.922 -4.722 1.00 91.88 71 LEU A O 1
ATOM 585 N N . ARG A 1 72 ? 2.379 7.031 -5.631 1.00 90.00 72 ARG A N 1
ATOM 586 C CA . ARG A 1 72 ? 2.796 7.673 -4.385 1.00 90.00 72 ARG A CA 1
ATOM 587 C C . ARG A 1 72 ? 1.707 8.597 -3.844 1.00 90.00 72 ARG A C 1
ATOM 589 O O . ARG A 1 72 ? 1.359 8.454 -2.683 1.00 90.00 72 ARG A O 1
ATOM 596 N N . ASP A 1 73 ? 1.168 9.482 -4.679 1.00 92.50 73 ASP A N 1
ATOM 597 C CA . ASP A 1 73 ? 0.137 10.436 -4.257 1.00 92.50 73 ASP A CA 1
ATOM 598 C C . ASP A 1 73 ? -1.087 9.706 -3.671 1.00 92.50 73 ASP A C 1
ATOM 600 O O . ASP A 1 73 ? -1.601 10.096 -2.629 1.00 92.50 73 ASP A O 1
ATOM 604 N N . ALA A 1 74 ? -1.504 8.594 -4.287 1.00 93.25 74 ALA A N 1
ATOM 605 C CA . ALA A 1 74 ? -2.611 7.778 -3.787 1.00 93.25 74 ALA A CA 1
ATOM 606 C C . ALA A 1 74 ? -2.297 7.054 -2.463 1.00 93.25 74 ALA A C 1
ATOM 608 O O . ALA A 1 74 ? -3.200 6.826 -1.661 1.00 93.25 74 ALA A O 1
ATOM 609 N N . ILE A 1 75 ? -1.039 6.656 -2.242 1.00 90.94 75 ILE A N 1
ATOM 610 C C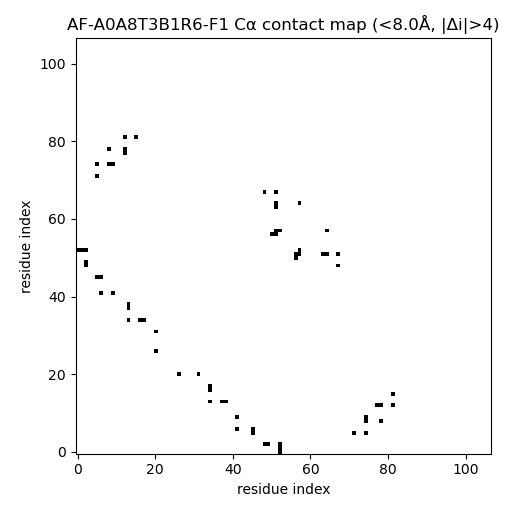A . ILE A 1 75 ? -0.599 6.053 -0.974 1.00 90.94 75 ILE A CA 1
ATOM 611 C C . ILE A 1 75 ? -0.594 7.105 0.134 1.00 90.94 75 ILE A C 1
ATOM 613 O O . ILE A 1 75 ? -1.101 6.826 1.215 1.00 90.94 75 ILE A O 1
ATOM 617 N N . ASP A 1 76 ? -0.053 8.292 -0.150 1.00 91.25 76 ASP A N 1
ATOM 618 C CA . ASP A 1 76 ? 0.009 9.401 0.804 1.00 91.25 76 ASP A CA 1
ATOM 619 C C . ASP A 1 76 ? -1.425 9.832 1.204 1.00 91.25 76 ASP A C 1
ATOM 621 O O . ASP A 1 76 ? -1.728 9.929 2.389 1.00 91.25 76 ASP A O 1
ATOM 625 N N . GLU A 1 77 ? -2.355 9.952 0.246 1.00 94.00 77 GLU A N 1
ATOM 626 C CA . GLU A 1 77 ? -3.771 10.258 0.529 1.00 94.00 77 GLU A CA 1
ATOM 627 C C . GLU A 1 77 ? -4.463 9.169 1.370 1.00 94.00 77 GLU A C 1
ATOM 629 O O . GLU A 1 77 ? -5.259 9.467 2.260 1.00 94.00 77 GLU A O 1
ATOM 634 N N . ALA A 1 78 ? -4.163 7.892 1.116 1.00 91.75 78 ALA A N 1
ATOM 635 C CA . ALA A 1 78 ? -4.723 6.794 1.898 1.00 91.75 78 ALA A CA 1
ATOM 636 C C . ALA A 1 78 ? -4.180 6.749 3.338 1.00 91.75 78 ALA A C 1
ATOM 638 O O . ALA A 1 78 ? -4.927 6.382 4.247 1.00 91.75 78 ALA A O 1
ATOM 639 N N . ASP A 1 79 ? -2.913 7.116 3.551 1.00 89.94 79 ASP A N 1
ATOM 640 C CA . ASP A 1 79 ? -2.319 7.214 4.889 1.00 89.94 79 ASP A CA 1
ATOM 641 C C . ASP A 1 79 ? -2.921 8.390 5.680 1.00 89.94 79 ASP A C 1
ATOM 643 O O . ASP A 1 79 ? -3.324 8.208 6.828 1.00 89.94 79 ASP A O 1
ATOM 647 N N . ASP A 1 80 ? -3.111 9.550 5.037 1.00 92.56 80 ASP A N 1
ATOM 648 C CA . ASP A 1 80 ? -3.773 10.718 5.641 1.00 92.56 80 ASP A CA 1
ATOM 649 C C . ASP A 1 80 ? -5.216 10.396 6.086 1.00 92.56 80 ASP A C 1
ATOM 651 O O . ASP A 1 80 ? -5.639 10.737 7.195 1.00 92.56 80 ASP A O 1
ATOM 655 N N . LEU A 1 81 ? -5.984 9.698 5.239 1.00 91.38 81 LEU A N 1
ATOM 656 C CA . LEU A 1 81 ? -7.350 9.270 5.568 1.00 91.38 81 LEU A CA 1
ATOM 657 C C . LEU A 1 81 ? -7.382 8.259 6.718 1.00 91.38 81 LEU A C 1
ATOM 659 O O . LEU A 1 81 ? -8.326 8.249 7.515 1.00 91.38 81 LEU A O 1
ATOM 663 N N . LEU A 1 82 ? -6.372 7.395 6.809 1.00 87.88 82 LEU A N 1
ATOM 664 C CA . LEU A 1 82 ? -6.256 6.446 7.907 1.00 87.88 82 LEU A CA 1
ATOM 665 C C . LEU A 1 82 ? -6.036 7.170 9.243 1.00 87.88 82 LEU A C 1
ATOM 667 O O . LEU A 1 82 ? -6.713 6.855 10.226 1.00 87.88 82 LEU A O 1
ATOM 671 N N . ASP A 1 83 ? -5.152 8.163 9.268 1.00 88.19 83 ASP A N 1
ATOM 672 C CA . ASP A 1 83 ? -4.898 8.969 10.461 1.00 88.19 83 ASP A CA 1
ATOM 673 C C . ASP A 1 83 ? -6.168 9.751 10.889 1.00 88.19 83 ASP A C 1
ATOM 675 O O . ASP A 1 83 ? -6.482 9.847 12.083 1.00 88.19 83 ASP A O 1
ATOM 679 N N . GLU A 1 84 ? -6.975 10.242 9.936 1.00 89.19 84 GLU A N 1
ATOM 680 C CA . GLU A 1 84 ? -8.275 10.871 10.230 1.00 89.19 84 GLU A CA 1
ATOM 681 C C . GLU A 1 84 ? -9.279 9.881 10.854 1.00 89.19 84 GLU A C 1
ATOM 683 O O . GLU A 1 84 ? -9.978 10.216 11.822 1.00 89.19 84 GLU A O 1
ATOM 688 N N . LEU A 1 85 ? -9.340 8.642 10.354 1.00 84.31 85 LEU A N 1
ATOM 689 C CA . LEU A 1 85 ? -10.187 7.592 10.929 1.00 84.31 85 LEU A CA 1
ATOM 690 C C . LEU A 1 85 ? -9.778 7.250 12.366 1.00 84.31 85 LEU A C 1
ATOM 692 O O . LEU A 1 85 ? -10.647 7.109 13.237 1.00 84.31 85 LEU A O 1
ATOM 696 N N . GLU A 1 86 ? -8.475 7.149 12.637 1.00 86.06 86 GLU A N 1
ATOM 697 C CA . GLU A 1 86 ? -7.955 6.911 13.985 1.00 86.06 86 GLU A CA 1
ATOM 698 C C . GLU A 1 86 ? -8.340 8.055 14.932 1.00 86.06 86 GLU A C 1
ATOM 700 O O . GLU A 1 86 ? -8.871 7.814 16.024 1.00 86.06 86 GLU A O 1
ATOM 705 N N . TYR A 1 87 ? -8.185 9.305 14.488 1.00 88.19 87 TYR A N 1
ATOM 706 C CA . TYR A 1 87 ? -8.615 10.475 15.250 1.00 88.19 87 TYR A CA 1
ATOM 707 C C . TYR A 1 87 ? -10.111 10.424 15.602 1.00 88.19 87 TYR A C 1
ATOM 709 O O . TYR A 1 87 ? -10.493 10.663 16.755 1.00 88.19 87 TYR A O 1
ATOM 717 N N . ILE A 1 88 ? -10.977 10.077 14.644 1.00 84.75 88 ILE A N 1
ATOM 718 C CA . ILE A 1 88 ? -12.423 9.955 14.877 1.00 84.75 88 ILE A CA 1
ATOM 719 C C . ILE A 1 88 ? -12.723 8.855 15.904 1.00 84.75 88 ILE A C 1
ATOM 721 O O . ILE A 1 88 ? -13.529 9.080 16.814 1.00 84.75 88 ILE A O 1
ATOM 725 N N . LYS A 1 89 ? -12.068 7.691 15.801 1.00 83.44 89 LYS A N 1
ATOM 726 C CA . LYS A 1 89 ? -12.239 6.570 16.742 1.00 83.44 89 LYS A CA 1
ATOM 727 C C . LYS A 1 89 ? -11.856 6.979 18.164 1.00 83.44 89 LYS A C 1
ATOM 729 O O . LYS A 1 89 ? -12.629 6.748 19.094 1.00 83.44 89 LYS A O 1
ATOM 734 N N . LEU A 1 90 ? -10.716 7.649 18.333 1.00 86.44 90 LEU A N 1
ATOM 735 C CA . LEU A 1 90 ? -10.267 8.160 19.632 1.00 86.44 90 LEU A CA 1
ATOM 736 C C . LEU A 1 90 ? -11.236 9.205 20.198 1.00 86.44 90 LEU A C 1
ATOM 738 O O . LEU A 1 90 ? -11.614 9.137 21.368 1.00 86.44 90 LEU A O 1
ATOM 742 N N . LYS A 1 91 ? -11.711 10.137 19.365 1.00 86.25 91 LYS A N 1
ATOM 743 C CA . LYS A 1 91 ? -12.677 11.169 19.771 1.00 86.25 91 LYS A CA 1
ATOM 744 C C . LYS A 1 91 ? -14.000 10.578 20.265 1.00 86.25 91 LYS A C 1
ATOM 746 O O . LYS A 1 91 ? -14.603 11.134 21.179 1.00 86.25 91 LYS A O 1
ATOM 751 N N . GLN A 1 92 ? -14.459 9.469 19.685 1.00 82.56 92 GLN A N 1
ATOM 752 C CA . GLN A 1 92 ? -15.683 8.782 20.117 1.00 82.56 92 GLN A CA 1
ATOM 753 C C . GLN A 1 92 ? -15.536 8.070 21.469 1.00 82.56 92 GLN A C 1
ATOM 755 O O . GLN A 1 92 ? -16.533 7.893 22.167 1.00 82.56 92 GLN A O 1
ATOM 760 N N . GLN A 1 93 ? -14.316 7.679 21.846 1.00 82.12 93 GLN A N 1
ATOM 761 C CA . GLN A 1 93 ? -14.026 7.039 23.133 1.00 82.12 93 GLN A CA 1
ATOM 762 C C . GLN A 1 93 ? -13.888 8.043 24.286 1.00 82.12 93 GLN A C 1
ATOM 764 O O . GLN A 1 9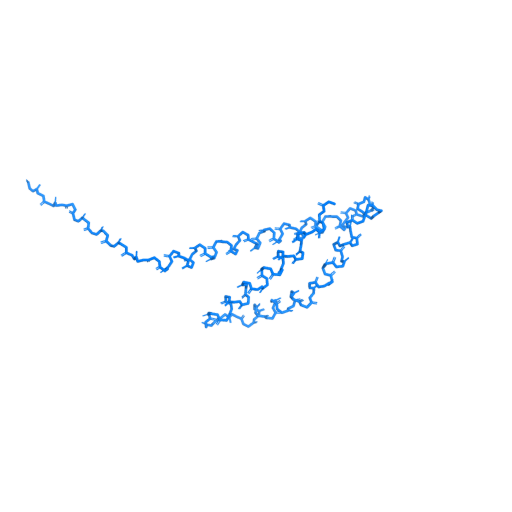3 ? -13.906 7.645 25.452 1.00 82.12 93 GLN A O 1
ATOM 769 N N . LEU A 1 94 ? -13.774 9.342 23.990 1.00 81.25 94 LEU A N 1
ATOM 770 C CA . LEU A 1 94 ? -13.753 10.372 25.022 1.00 81.25 94 LEU A CA 1
ATOM 771 C C . LEU A 1 94 ? -15.146 10.542 25.655 1.00 81.25 94 LEU A C 1
ATOM 773 O O . LEU A 1 94 ? -16.151 10.608 24.939 1.00 81.25 94 LEU A O 1
ATOM 777 N N . PRO A 1 95 ? -15.237 10.669 26.993 1.00 74.12 95 PRO A N 1
ATOM 778 C CA . PRO A 1 95 ? -16.496 10.995 27.645 1.00 74.12 95 PRO A CA 1
ATOM 779 C C . PRO A 1 95 ? -16.992 12.357 27.146 1.00 74.12 95 PRO A C 1
ATOM 781 O O . PRO A 1 95 ? -16.251 13.341 27.121 1.00 74.12 95 PRO A O 1
ATOM 784 N N . LYS A 1 96 ? -18.268 12.427 26.748 1.00 66.19 96 LYS A N 1
ATOM 785 C CA . LYS A 1 96 ? -18.926 13.698 26.428 1.00 66.19 96 LYS A CA 1
ATOM 786 C C . LYS A 1 96 ? -19.050 14.507 27.719 1.00 66.19 96 LYS A C 1
ATOM 788 O O . LYS A 1 96 ? -20.009 14.318 28.467 1.00 66.19 96 LYS A O 1
ATOM 793 N N . ASN A 1 97 ? -18.105 15.405 27.989 1.00 59.47 97 ASN A N 1
ATOM 794 C CA . ASN A 1 97 ? -18.292 16.422 29.019 1.00 59.47 97 ASN A CA 1
ATOM 795 C C . ASN A 1 97 ? -19.444 17.321 28.567 1.00 59.47 97 ASN A C 1
ATOM 797 O O . ASN A 1 97 ? -19.294 18.193 27.714 1.00 59.47 97 ASN A O 1
ATOM 801 N N . THR A 1 98 ? -20.627 17.028 29.097 1.00 55.66 98 THR A N 1
ATOM 802 C CA . THR A 1 98 ? -21.829 17.826 28.896 1.00 55.66 98 THR A CA 1
ATOM 803 C C . THR A 1 98 ? -21.723 18.986 29.874 1.00 55.66 98 THR A C 1
ATOM 805 O O . THR A 1 98 ? -22.252 18.923 30.979 1.00 55.66 98 THR A O 1
ATOM 808 N N . GLU A 1 99 ? -20.969 20.022 29.516 1.00 57.78 99 GLU A N 1
ATOM 809 C CA . GLU A 1 99 ? -21.052 21.286 30.242 1.00 57.78 99 GLU A CA 1
ATOM 810 C C . GLU A 1 99 ? -22.325 22.013 29.804 1.00 57.78 99 GLU A C 1
ATOM 812 O O . GLU A 1 99 ? -22.327 22.895 28.949 1.00 57.78 99 GLU A O 1
ATOM 817 N N . GLU A 1 100 ? -23.444 21.623 30.417 1.00 60.25 100 GLU A N 1
ATOM 818 C CA . GLU A 1 100 ? -24.513 22.574 30.682 1.00 60.25 100 GLU A CA 1
ATOM 819 C C . GLU A 1 100 ? -24.003 23.558 31.742 1.00 60.25 100 GLU A C 1
ATOM 821 O O . GLU A 1 100 ? -24.035 23.277 32.938 1.00 60.25 100 GLU A O 1
ATOM 826 N N . THR A 1 101 ? -23.591 24.754 31.338 1.00 47.88 101 THR A N 1
ATOM 827 C CA . THR A 1 101 ? -23.829 25.926 32.184 1.00 47.88 101 THR A CA 1
ATOM 828 C C . THR A 1 101 ? -24.887 26.779 31.516 1.00 47.88 101 THR A C 1
ATOM 830 O O . THR A 1 101 ? -24.632 27.596 30.637 1.00 47.88 101 THR A O 1
ATOM 833 N N . LYS A 1 102 ? -26.122 26.541 31.971 1.00 50.97 102 LYS A N 1
ATOM 834 C CA . LYS A 1 102 ? -27.201 27.524 32.003 1.00 50.97 102 LYS A CA 1
ATOM 835 C C . LYS A 1 102 ? -26.597 28.897 32.303 1.00 50.97 102 LYS A C 1
ATOM 837 O O . LYS A 1 102 ? -26.200 29.157 33.437 1.00 50.97 102 LYS A O 1
ATOM 842 N N . VAL A 1 103 ? -26.551 29.779 31.308 1.00 53.56 103 VAL A N 1
ATOM 843 C CA . VAL A 1 103 ? -26.482 31.210 31.592 1.00 53.56 103 VAL A CA 1
ATOM 844 C C . VAL A 1 103 ? -27.783 31.525 32.315 1.00 53.56 103 VAL A C 1
ATOM 846 O O . VAL A 1 103 ? -28.864 31.464 31.730 1.00 53.56 103 VAL A O 1
ATOM 849 N N . CYS A 1 104 ? -27.668 31.734 33.625 1.00 48.94 104 CYS A N 1
ATOM 850 C CA . CYS A 1 104 ? -28.755 32.158 34.482 1.00 48.94 104 CYS A CA 1
ATOM 851 C C . CYS A 1 104 ? -29.487 33.334 33.836 1.00 48.94 104 CYS A C 1
ATOM 853 O O . CYS A 1 104 ? -28.920 34.407 33.640 1.00 48.94 104 CYS A O 1
ATOM 855 N N . SER A 1 105 ? -30.777 33.132 33.582 1.00 59.69 105 SER A N 1
ATOM 856 C CA . SER A 1 105 ? -31.762 34.194 33.683 1.00 59.69 105 SER A CA 1
ATOM 857 C C . SER A 1 105 ? -31.638 34.818 35.075 1.00 59.69 105 SER A C 1
ATOM 859 O O . SER A 1 105 ? -31.969 34.175 36.074 1.00 59.69 105 SER A O 1
ATOM 861 N N . ALA A 1 106 ? -31.155 36.049 35.146 1.00 52.84 106 ALA A N 1
ATOM 862 C CA . ALA A 1 106 ? -31.365 36.914 36.291 1.00 52.84 106 ALA A CA 1
ATOM 863 C C . ALA A 1 106 ? -31.853 38.262 35.757 1.00 52.84 106 ALA A C 1
ATOM 865 O O . ALA A 1 106 ? -31.125 38.983 35.079 1.00 52.84 106 ALA A O 1
ATOM 866 N N . THR A 1 107 ? -33.148 38.442 35.996 1.00 42.59 107 THR A N 1
ATOM 867 C CA . THR A 1 107 ? -34.004 39.631 35.972 1.00 42.59 107 THR A CA 1
ATOM 868 C C . THR A 1 107 ? -33.315 40.939 36.334 1.00 42.59 107 THR A C 1
ATOM 870 O O . THR A 1 107 ? -32.497 40.921 37.281 1.00 42.59 107 THR A O 1
#

Mean predicted aligned error: 9.43 Å

Nearest PDB structures (foldseek):
  6yj4-assembly1_V  TM=3.345E-01  e=1.760E+00  Yarrowia lipolytica
  4g80-assembly1_S  TM=3.132E-01  e=7.085E+00  Ciona intestinalis

Solvent-accessible surface area (backbone atoms only — not comparable to full-atom values): 6493 Å² total; per-residue (Å²): 136,77,71,80,55,60,61,62,51,52,51,52,50,53,50,53,54,48,53,52,59,70,74,43,90,82,70,64,69,65,58,58,53,51,52,52,50,49,62,73,41,43,67,56,52,52,52,52,50,52,54,45,58,36,75,84,43,56,80,71,38,70,67,59,51,52,51,54,50,53,52,48,53,53,49,54,52,51,51,55,53,47,54,50,52,51,49,52,55,56,60,69,71,50,80,81,81,78,78,81,72,78,78,74,87,74,133

pLDDT: mean 80.9, std 13.39, range [42.59, 95.5]

InterPro domains:
  IPR041118 Disease resistance, N-terminal [PF18052] (10-94)

Foldseek 3Di:
DPQPPLLVLLVVLLVLLVVVVVVDPDDDPVVVVVSVVSVVCSVVVSVLLVVCPPPVNVPPDPPSVVVNVVVVVVSVVSSVVSVVVVVVVVVVPDDPPPPPDDPDPDD

Organism: Dendrobium nobile (NCBI:txid94219)

Secondary structure (DSSP, 8-state):
--SSSHHHHHHHHHHHHHHHHHH-TT--HHHHHHHHHHHHHHHHHHHHHHHHHSHHHHTT-HHHHHHHHHHHHHHHHHHHHHHHHHHHHHHHHS-------------